Protein AF-A0A536MAF5-F1 (afdb_monomer)

Mean predicted aligned error: 7.67 Å

Structure (mmCIF, N/CA/C/O backbone):
data_AF-A0A536MAF5-F1
#
_entry.id   AF-A0A536MAF5-F1
#
loop_
_atom_site.group_PDB
_atom_site.id
_atom_site.type_symbol
_atom_site.label_atom_id
_atom_site.label_alt_id
_atom_site.label_comp_id
_atom_site.label_asym_id
_atom_site.label_entity_id
_atom_site.label_seq_id
_atom_site.pdbx_PDB_ins_code
_atom_site.Cartn_x
_atom_site.Cartn_y
_atom_site.Cartn_z
_atom_site.occupancy
_atom_site.B_iso_or_equiv
_atom_site.auth_seq_id
_atom_site.auth_comp_id
_atom_site.auth_asym_id
_atom_site.auth_atom_id
_atom_site.pdbx_PDB_model_num
ATOM 1 N N . MET A 1 1 ? -12.886 11.935 -52.624 1.00 46.62 1 MET A N 1
ATOM 2 C CA . MET A 1 1 ? -12.221 11.067 -51.623 1.00 46.62 1 MET A CA 1
ATOM 3 C C . MET A 1 1 ? -11.114 11.864 -50.938 1.00 46.62 1 MET A C 1
ATOM 5 O O . MET A 1 1 ? -10.171 12.249 -51.615 1.00 46.62 1 MET A O 1
ATOM 9 N N . LYS A 1 2 ? -11.243 12.185 -49.642 1.00 45.69 2 LYS A N 1
ATOM 10 C CA . LYS A 1 2 ? -10.196 12.884 -48.873 1.00 45.69 2 LYS A CA 1
ATOM 11 C C . LYS A 1 2 ? -9.230 11.837 -48.302 1.00 45.69 2 LYS A C 1
ATOM 13 O O . LYS A 1 2 ? -9.665 10.970 -47.553 1.00 45.69 2 LYS A O 1
ATOM 18 N N . AR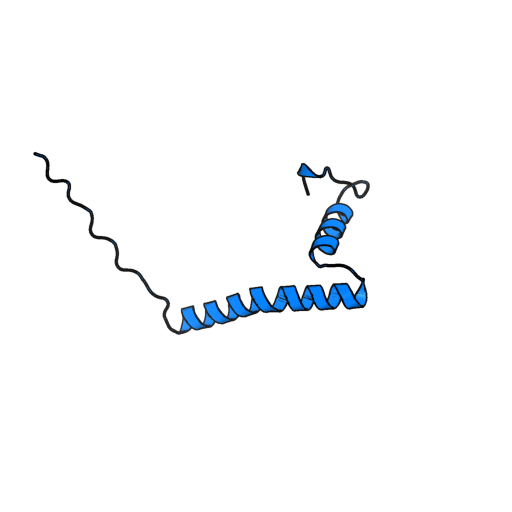G A 1 3 ? -7.948 11.885 -48.681 1.00 56.44 3 ARG A N 1
ATOM 19 C CA . ARG A 1 3 ? -6.892 11.064 -48.063 1.00 56.44 3 ARG A CA 1
ATOM 20 C C . ARG A 1 3 ? -6.663 11.578 -46.644 1.00 56.44 3 ARG A C 1
ATOM 22 O O . ARG A 1 3 ? -6.199 12.700 -46.465 1.00 56.44 3 ARG A O 1
ATOM 29 N N . GLN A 1 4 ? -7.005 10.766 -45.655 1.00 61.47 4 GLN A N 1
ATOM 30 C CA . GLN A 1 4 ? -6.654 11.023 -44.267 1.00 61.47 4 GLN A CA 1
ATOM 31 C C . GLN A 1 4 ? -5.189 10.624 -44.072 1.00 61.47 4 GLN A C 1
ATOM 33 O O . GLN A 1 4 ? -4.825 9.465 -44.259 1.00 61.47 4 GLN A O 1
ATOM 38 N N . VAL A 1 5 ? -4.334 11.603 -43.781 1.00 64.62 5 VAL A N 1
ATOM 39 C CA . VAL A 1 5 ? -2.927 11.365 -43.450 1.00 64.62 5 VAL A CA 1
ATOM 40 C C . VAL A 1 5 ? -2.890 10.854 -42.014 1.00 64.62 5 VAL A C 1
ATOM 42 O O . VAL A 1 5 ? -3.202 11.597 -41.086 1.00 64.62 5 VAL A O 1
ATOM 45 N N . ILE A 1 6 ? -2.564 9.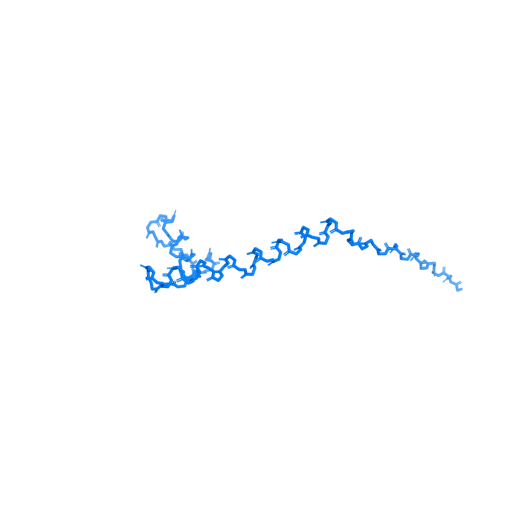574 -41.832 1.00 68.94 6 ILE A N 1
ATOM 46 C CA . ILE A 1 6 ? -2.322 9.002 -40.505 1.00 68.94 6 ILE A CA 1
ATOM 47 C C . ILE A 1 6 ? -0.993 9.592 -40.007 1.00 68.94 6 ILE A C 1
ATOM 49 O O . ILE A 1 6 ? 0.017 9.433 -40.698 1.00 68.94 6 ILE A O 1
ATOM 53 N N . PRO A 1 7 ? -0.957 10.300 -38.863 1.00 68.88 7 PRO A N 1
ATOM 54 C CA . PRO A 1 7 ? 0.295 10.817 -38.330 1.00 68.88 7 PRO A CA 1
ATOM 55 C C . PRO A 1 7 ? 1.219 9.645 -37.985 1.00 68.88 7 PRO A C 1
ATOM 57 O O . PRO A 1 7 ? 0.794 8.682 -37.346 1.00 68.88 7 PRO A O 1
ATOM 60 N N . ALA A 1 8 ? 2.479 9.718 -38.421 1.00 71.44 8 ALA A N 1
ATOM 61 C CA . ALA A 1 8 ? 3.479 8.705 -38.106 1.00 71.44 8 ALA A CA 1
ATOM 62 C C . ALA A 1 8 ? 3.599 8.558 -36.580 1.00 71.44 8 ALA A C 1
ATOM 64 O O . ALA A 1 8 ? 3.820 9.543 -35.869 1.00 71.44 8 ALA A O 1
ATOM 65 N N . ALA A 1 9 ? 3.415 7.336 -36.074 1.00 75.44 9 ALA A N 1
ATOM 66 C CA . ALA A 1 9 ? 3.544 7.044 -34.654 1.00 75.44 9 ALA A CA 1
ATOM 67 C C . ALA A 1 9 ? 4.956 7.420 -34.179 1.00 75.44 9 ALA A C 1
ATOM 69 O O . ALA A 1 9 ? 5.949 7.058 -34.814 1.00 75.44 9 ALA A O 1
ATOM 70 N N . LYS A 1 10 ? 5.054 8.166 -33.071 1.00 81.44 10 LYS A N 1
ATOM 71 C CA . LYS A 1 10 ? 6.352 8.493 -32.467 1.00 81.44 10 LYS A CA 1
ATOM 72 C C . LYS A 1 10 ? 7.087 7.192 -32.108 1.00 81.44 10 LYS A C 1
ATOM 74 O O . LYS A 1 10 ? 6.446 6.282 -31.579 1.00 81.44 10 LYS A O 1
ATOM 79 N N . PRO A 1 11 ? 8.405 7.098 -32.360 1.00 80.50 11 PRO A N 1
ATOM 80 C CA . PRO A 1 11 ? 9.170 5.908 -32.014 1.00 80.50 11 PRO A CA 1
ATOM 81 C C . PRO A 1 11 ? 9.128 5.667 -30.501 1.00 80.50 11 PRO A C 1
ATOM 83 O O . PRO A 1 11 ? 9.222 6.604 -29.705 1.00 80.50 11 PRO A O 1
ATOM 86 N N . VAL A 1 12 ? 8.978 4.400 -30.112 1.00 86.88 12 VAL A N 1
ATOM 87 C CA . VAL A 1 12 ? 8.954 3.981 -28.706 1.00 86.88 12 VAL A CA 1
ATOM 88 C C . VAL A 1 12 ? 10.335 4.211 -28.093 1.00 86.88 12 VAL A C 1
ATOM 90 O O . VAL A 1 12 ? 11.334 3.677 -28.575 1.00 86.88 12 VAL A O 1
ATOM 93 N N . ARG A 1 13 ? 10.393 5.004 -27.018 1.00 90.44 13 ARG A N 1
ATOM 94 C CA . ARG A 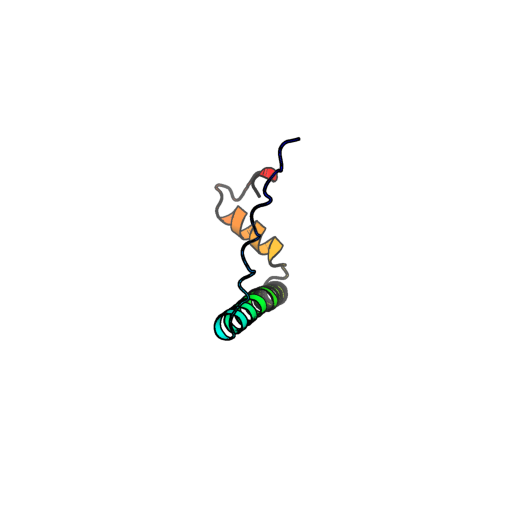1 13 ? 11.611 5.205 -26.225 1.00 90.44 13 ARG A CA 1
ATOM 95 C C . ARG A 1 13 ? 11.706 4.112 -25.168 1.00 90.44 13 ARG A C 1
ATOM 97 O O . ARG A 1 13 ? 11.026 4.177 -24.148 1.00 90.44 13 ARG A O 1
ATOM 104 N N . TRP A 1 14 ? 12.563 3.133 -25.418 1.00 93.75 14 TRP A N 1
ATOM 105 C CA . TRP A 1 14 ? 12.905 2.112 -24.433 1.00 93.75 14 TRP A CA 1
ATOM 106 C C . TRP A 1 14 ? 13.779 2.680 -23.316 1.00 93.75 14 TRP A C 1
ATOM 108 O O . TRP A 1 14 ? 14.484 3.674 -23.509 1.00 93.75 14 TRP A O 1
ATOM 118 N N . LEU A 1 15 ? 13.720 2.031 -22.154 1.00 95.88 15 LEU A N 1
ATOM 119 C CA . LEU A 1 15 ? 14.576 2.359 -21.021 1.00 95.88 15 LEU A CA 1
ATOM 120 C C . LEU A 1 15 ? 16.029 2.038 -21.375 1.00 95.88 15 LEU A C 1
ATOM 122 O O . LEU A 1 15 ? 16.327 0.972 -21.914 1.00 95.88 15 LEU A O 1
ATOM 126 N N . ASN A 1 16 ? 16.937 2.953 -21.055 1.00 96.44 16 ASN A N 1
ATOM 127 C CA . ASN A 1 16 ? 18.362 2.645 -21.078 1.00 96.44 16 ASN A CA 1
ATOM 128 C C . ASN A 1 16 ? 18.752 1.778 -19.862 1.00 96.44 16 ASN A C 1
ATOM 130 O O . ASN A 1 16 ? 17.958 1.575 -18.946 1.00 96.44 16 ASN A O 1
ATOM 134 N N . ASN A 1 17 ? 19.994 1.294 -19.818 1.00 97.75 17 ASN A N 1
ATOM 135 C CA . ASN A 1 17 ? 20.456 0.390 -18.756 1.00 97.75 17 ASN A CA 1
ATOM 136 C C . ASN A 1 17 ? 20.314 0.970 -17.338 1.00 97.75 17 ASN A C 1
ATOM 138 O O . ASN A 1 17 ? 19.990 0.238 -16.404 1.00 97.75 17 ASN A O 1
ATOM 142 N N . HIS A 1 18 ? 20.539 2.276 -17.169 1.00 98.06 18 HIS A N 1
ATOM 143 C CA . HIS A 1 18 ? 20.387 2.938 -15.875 1.00 98.06 18 HIS A CA 1
ATOM 144 C C . HIS A 1 18 ? 18.910 3.022 -15.472 1.00 98.06 18 HIS A C 1
ATOM 146 O O . HIS A 1 18 ? 18.554 2.677 -14.349 1.00 98.06 18 HIS A O 1
ATOM 152 N N . GLU A 1 19 ? 18.041 3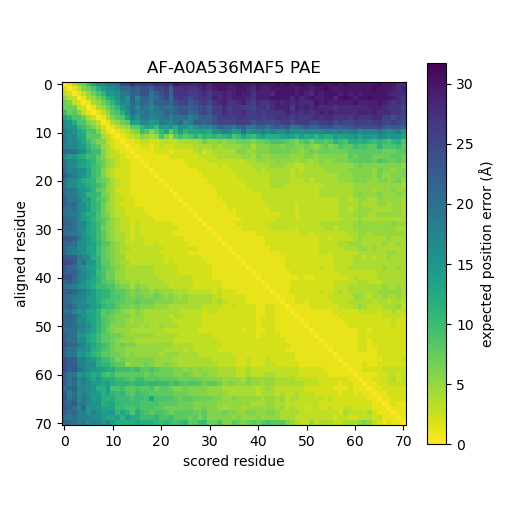.424 -16.401 1.00 97.94 19 GLU A N 1
ATOM 153 C CA . GLU A 1 19 ? 16.593 3.470 -16.177 1.00 97.94 19 GLU A CA 1
ATOM 154 C C . GLU A 1 19 ? 16.013 2.077 -15.894 1.00 97.94 19 GLU A C 1
ATOM 156 O O . GLU A 1 19 ? 15.182 1.928 -15.004 1.00 97.94 19 GLU A O 1
ATOM 161 N N . TRP A 1 20 ? 16.487 1.048 -16.599 1.00 97.62 20 TRP A N 1
ATOM 162 C CA . TRP A 1 20 ? 16.096 -0.339 -16.364 1.00 97.62 20 TRP A CA 1
ATOM 163 C C . TRP A 1 20 ? 16.527 -0.826 -14.979 1.00 97.62 20 TRP A C 1
ATOM 165 O O . TRP A 1 20 ? 15.725 -1.396 -14.245 1.00 97.62 20 TRP A O 1
ATOM 175 N N . SER A 1 21 ? 17.772 -0.551 -14.584 1.00 98.12 21 SER A N 1
ATOM 176 C CA . SER A 1 21 ? 18.265 -0.883 -13.245 1.00 98.12 21 SER A CA 1
ATOM 177 C C . SER A 1 21 ? 17.452 -0.180 -12.153 1.00 98.12 21 SER A C 1
ATOM 179 O O . SER A 1 21 ? 17.013 -0.821 -11.199 1.00 98.12 21 SER A O 1
ATOM 181 N N . ALA A 1 22 ? 17.182 1.119 -12.301 1.00 98.25 22 ALA A N 1
ATOM 182 C CA . ALA A 1 22 ? 16.354 1.866 -11.355 1.00 98.25 22 ALA A CA 1
ATOM 183 C C . ALA A 1 22 ? 14.928 1.296 -11.272 1.00 98.25 22 ALA A C 1
ATOM 185 O O . ALA A 1 22 ? 14.389 1.125 -10.178 1.00 98.25 22 ALA A O 1
ATOM 186 N N . TRP A 1 23 ? 14.345 0.942 -12.419 1.00 97.56 23 TRP A N 1
ATOM 187 C CA . TRP A 1 23 ? 13.038 0.300 -12.492 1.00 97.56 23 TRP A CA 1
ATOM 188 C C . TRP A 1 23 ? 13.007 -1.034 -11.737 1.00 97.56 23 TRP A C 1
ATOM 190 O O . TRP A 1 23 ? 12.102 -1.260 -10.936 1.00 97.56 23 TRP A O 1
ATOM 200 N N . LEU A 1 24 ? 14.017 -1.890 -11.916 1.00 98.25 24 LEU A N 1
ATOM 201 C CA . LEU A 1 24 ? 14.103 -3.165 -11.202 1.00 98.25 24 LEU A CA 1
ATOM 202 C C . LEU A 1 24 ? 14.205 -2.983 -9.683 1.00 98.25 24 LEU A C 1
ATOM 204 O O . LEU A 1 24 ? 13.508 -3.678 -8.948 1.00 98.25 24 LEU A O 1
ATOM 208 N N . HIS A 1 25 ? 15.019 -2.040 -9.200 1.00 98.25 25 HIS A N 1
ATOM 209 C CA . HIS A 1 25 ? 15.130 -1.769 -7.761 1.00 98.25 25 HIS A CA 1
ATOM 210 C C . HIS A 1 25 ? 13.821 -1.238 -7.168 1.00 98.25 25 HIS A C 1
ATOM 212 O O . HIS A 1 25 ? 13.425 -1.633 -6.068 1.00 98.25 25 HIS A O 1
ATOM 218 N N . LEU A 1 26 ? 13.119 -0.378 -7.907 1.00 98.31 26 LEU A N 1
ATOM 219 C CA . LEU A 1 26 ? 11.812 0.122 -7.496 1.00 98.31 26 LEU A CA 1
ATOM 220 C C . LEU A 1 26 ? 10.783 -1.014 -7.414 1.00 98.31 26 LEU A C 1
ATOM 222 O O . LEU A 1 26 ? 10.085 -1.146 -6.410 1.00 98.31 26 LEU A O 1
ATOM 226 N N . MET A 1 27 ? 10.739 -1.883 -8.426 1.00 98.38 27 MET A N 1
ATOM 227 C CA . MET A 1 27 ? 9.849 -3.047 -8.441 1.00 98.38 27 MET A CA 1
ATOM 228 C C . MET A 1 27 ? 10.175 -4.046 -7.329 1.00 98.38 2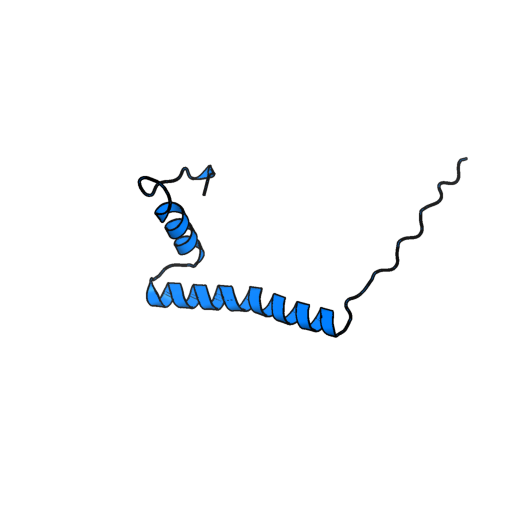7 MET A C 1
ATOM 230 O O . MET A 1 27 ? 9.264 -4.551 -6.673 1.00 98.38 27 MET A O 1
ATOM 234 N N . ALA A 1 28 ? 11.460 -4.294 -7.068 1.00 98.19 28 ALA A N 1
ATOM 235 C CA . ALA A 1 28 ? 11.892 -5.130 -5.954 1.00 98.19 28 ALA A CA 1
ATOM 236 C C . ALA A 1 28 ? 11.412 -4.548 -4.619 1.00 98.19 28 ALA A C 1
ATOM 238 O O . ALA A 1 28 ? 10.875 -5.275 -3.790 1.00 98.19 28 ALA A O 1
ATOM 239 N N . THR A 1 29 ? 11.515 -3.229 -4.443 1.00 98.25 29 THR A N 1
ATOM 240 C CA . THR A 1 29 ? 11.029 -2.545 -3.238 1.00 98.25 29 THR A CA 1
ATOM 241 C C . THR A 1 29 ? 9.521 -2.726 -3.076 1.00 98.25 29 THR A C 1
ATOM 243 O O . THR A 1 29 ? 9.077 -3.172 -2.022 1.00 98.25 29 THR A O 1
ATOM 246 N N . PHE A 1 30 ? 8.729 -2.472 -4.122 1.00 97.44 30 PHE A N 1
ATOM 247 C CA . PHE A 1 30 ? 7.271 -2.639 -4.068 1.00 97.44 30 PHE A CA 1
ATOM 248 C C . PHE A 1 30 ? 6.804 -4.085 -3.897 1.00 97.44 30 PHE A C 1
ATOM 250 O O . PHE A 1 30 ? 5.676 -4.305 -3.472 1.00 97.44 30 PHE A O 1
ATOM 257 N N . THR A 1 31 ? 7.655 -5.063 -4.195 1.00 96.88 31 THR A N 1
ATOM 258 C CA . THR A 1 31 ? 7.322 -6.483 -4.029 1.00 96.88 31 THR A CA 1
ATOM 259 C C . THR A 1 31 ? 7.735 -6.997 -2.652 1.00 96.88 31 THR A C 1
ATOM 261 O O . THR A 1 31 ? 6.970 -7.683 -1.982 1.00 96.88 31 THR A O 1
ATOM 264 N N . LEU A 1 32 ? 8.954 -6.669 -2.219 1.00 97.69 32 LEU A N 1
ATOM 265 C CA . LEU A 1 32 ? 9.562 -7.252 -1.024 1.00 97.69 32 LEU A CA 1
ATOM 266 C C . LEU A 1 32 ? 9.185 -6.499 0.252 1.00 97.69 32 LEU A C 1
ATOM 268 O O . LEU A 1 32 ? 8.997 -7.127 1.293 1.00 97.69 32 LEU A O 1
ATOM 272 N N . LEU A 1 33 ? 9.059 -5.170 0.189 1.00 97.19 33 LEU A N 1
ATOM 273 C CA . LEU A 1 33 ? 8.769 -4.364 1.373 1.00 97.19 33 LEU A CA 1
ATOM 274 C C . LEU A 1 33 ? 7.384 -4.670 1.971 1.00 97.19 33 LEU A C 1
ATOM 276 O O . LEU A 1 33 ? 7.331 -4.881 3.182 1.00 97.19 33 LEU A O 1
ATOM 280 N N . PRO A 1 34 ? 6.282 -4.759 1.194 1.00 95.94 34 PRO A N 1
ATOM 281 C CA . PRO A 1 34 ? 4.980 -5.098 1.769 1.00 95.94 34 PRO A CA 1
ATOM 282 C C . PRO A 1 34 ? 4.987 -6.466 2.454 1.00 95.94 34 PRO A C 1
ATOM 284 O O . PRO A 1 34 ? 4.534 -6.570 3.587 1.00 95.94 34 PRO A O 1
ATOM 287 N N . ALA A 1 35 ? 5.602 -7.478 1.831 1.00 95.56 35 ALA A N 1
ATOM 288 C CA . ALA A 1 35 ? 5.710 -8.816 2.411 1.00 95.56 35 ALA A CA 1
ATOM 289 C C . ALA A 1 35 ? 6.512 -8.825 3.725 1.00 95.56 35 ALA A C 1
ATOM 291 O O . ALA A 1 35 ? 6.154 -9.522 4.676 1.00 95.56 35 ALA A O 1
ATOM 292 N N . ALA A 1 36 ? 7.587 -8.034 3.803 1.00 96.81 36 ALA A N 1
ATOM 293 C CA . ALA A 1 36 ? 8.353 -7.880 5.034 1.00 96.81 36 ALA A CA 1
ATOM 294 C C . ALA A 1 36 ? 7.502 -7.253 6.152 1.00 96.81 36 ALA A C 1
ATOM 296 O O . ALA A 1 36 ? 7.488 -7.793 7.261 1.00 96.81 36 ALA A O 1
ATOM 297 N N . ILE A 1 37 ? 6.763 -6.179 5.845 1.00 97.19 37 ILE A N 1
ATOM 298 C CA . ILE A 1 37 ? 5.857 -5.498 6.784 1.00 97.19 37 ILE A CA 1
ATOM 299 C C . ILE A 1 37 ? 4.748 -6.442 7.257 1.00 97.19 37 ILE A C 1
ATOM 301 O O . ILE A 1 37 ? 4.554 -6.569 8.463 1.00 97.19 37 ILE A O 1
ATOM 305 N N . ASP A 1 38 ? 4.073 -7.144 6.343 1.00 96.31 38 ASP A N 1
ATOM 306 C CA . ASP A 1 38 ? 3.035 -8.128 6.682 1.00 96.31 38 ASP A CA 1
ATOM 307 C C . ASP A 1 38 ? 3.581 -9.188 7.638 1.00 96.31 38 ASP A C 1
ATOM 309 O O . ASP A 1 38 ? 3.006 -9.449 8.691 1.00 96.31 38 ASP A O 1
ATOM 313 N N . SER A 1 39 ? 4.749 -9.753 7.317 1.00 96.75 39 SER A N 1
ATOM 314 C CA . SER A 1 39 ? 5.372 -10.767 8.166 1.00 96.75 39 SER A CA 1
ATOM 315 C C . SER A 1 39 ? 5.694 -10.236 9.567 1.00 96.75 39 SER A C 1
ATOM 317 O O . SER A 1 39 ? 5.626 -10.984 10.540 1.00 96.75 39 SER A O 1
ATOM 319 N N . GLN A 1 40 ? 6.089 -8.966 9.675 1.00 97.19 40 GLN A N 1
ATOM 320 C CA . GLN A 1 40 ? 6.412 -8.343 10.950 1.00 97.19 40 GLN A CA 1
ATOM 321 C C . GLN A 1 40 ? 5.147 -8.101 11.773 1.00 97.19 40 GLN A C 1
ATOM 323 O O . GLN A 1 40 ? 5.111 -8.493 12.937 1.00 97.19 40 GLN A O 1
ATOM 328 N N . LEU A 1 41 ? 4.119 -7.503 11.171 1.00 97.81 41 LEU A N 1
ATOM 329 C CA . LEU A 1 41 ? 2.854 -7.217 11.844 1.00 97.81 41 LEU A CA 1
ATOM 330 C C . LEU A 1 41 ? 2.160 -8.495 12.315 1.00 97.81 41 LEU A C 1
ATOM 332 O O . LEU A 1 41 ? 1.677 -8.536 13.444 1.00 97.81 41 LEU A O 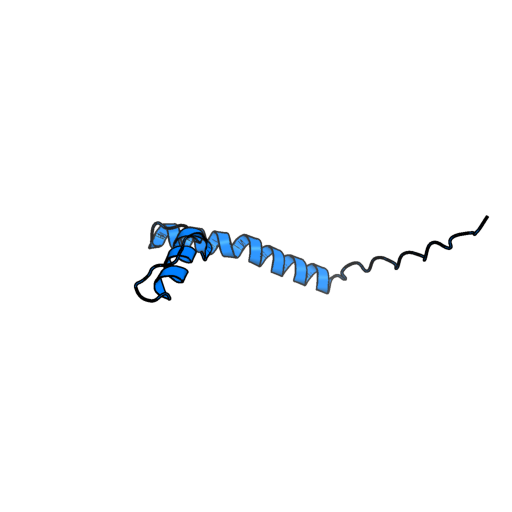1
ATOM 336 N N . GLU A 1 42 ? 2.196 -9.561 11.517 1.00 97.06 42 GLU A N 1
ATOM 337 C CA . GLU A 1 42 ? 1.638 -10.850 11.922 1.00 97.06 42 GLU A CA 1
ATOM 338 C C . GLU A 1 42 ? 2.366 -11.407 13.154 1.00 97.06 42 GLU A C 1
ATOM 340 O O . GLU A 1 42 ? 1.737 -11.817 14.126 1.00 97.06 42 GLU A O 1
ATOM 345 N N . ARG A 1 43 ? 3.705 -11.362 13.166 1.00 97.81 43 ARG A N 1
ATOM 346 C CA . ARG A 1 43 ? 4.502 -11.868 14.296 1.00 97.81 43 ARG A CA 1
ATOM 347 C C . ARG A 1 43 ? 4.348 -11.041 15.571 1.00 97.81 43 ARG A C 1
ATOM 349 O O . ARG A 1 43 ? 4.365 -11.609 16.658 1.00 97.81 43 ARG A O 1
ATOM 356 N N . GLU A 1 44 ? 4.288 -9.718 15.452 1.00 98.00 44 GLU A N 1
ATOM 357 C CA . GLU A 1 44 ? 4.346 -8.804 16.602 1.00 98.00 44 GLU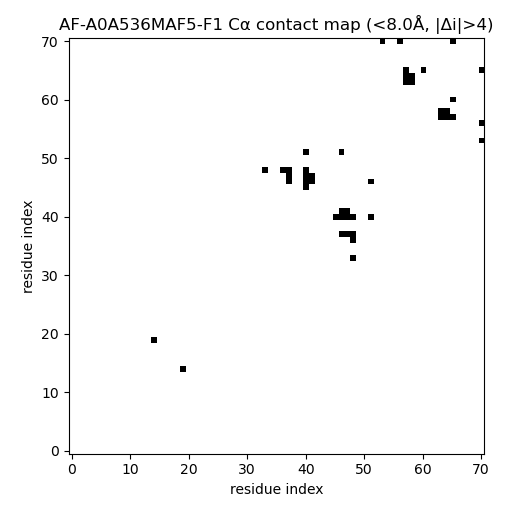 A CA 1
ATOM 358 C C . GLU A 1 44 ? 2.962 -8.408 17.125 1.00 98.00 44 GLU A C 1
ATOM 360 O O . GLU A 1 44 ? 2.814 -8.125 18.314 1.00 98.00 44 GLU A O 1
ATOM 365 N N . ALA A 1 45 ? 1.953 -8.387 16.255 1.00 96.50 45 ALA A N 1
ATOM 366 C CA . ALA A 1 45 ? 0.618 -7.889 16.567 1.00 96.50 45 ALA A CA 1
ATOM 367 C C . ALA A 1 45 ? -0.518 -8.834 16.141 1.00 96.50 45 ALA A C 1
ATOM 369 O O . ALA A 1 45 ? -1.662 -8.564 16.506 1.00 96.50 45 ALA A O 1
ATOM 370 N N . GLY A 1 46 ? -0.235 -9.920 15.407 1.00 97.25 46 GLY A N 1
ATOM 371 C CA . GLY A 1 46 ? -1.262 -10.826 14.877 1.00 97.25 46 GLY A CA 1
ATOM 372 C C . GLY A 1 46 ? -2.220 -10.128 13.912 1.00 97.25 46 GLY A C 1
ATOM 373 O O . GLY A 1 46 ? -3.424 -10.366 13.972 1.00 97.25 46 GLY A O 1
ATOM 374 N N . MET A 1 47 ? -1.704 -9.183 13.119 1.00 96.50 47 MET A N 1
ATOM 375 C CA . MET A 1 47 ? -2.485 -8.383 12.177 1.00 96.50 47 MET A CA 1
ATOM 376 C C . MET A 1 47 ? -1.828 -8.374 10.801 1.00 96.50 47 MET A C 1
ATOM 378 O O . MET A 1 47 ? -0.608 -8.262 10.680 1.00 96.50 47 MET A O 1
ATOM 382 N N . SER A 1 48 ? -2.656 -8.343 9.763 1.00 95.50 48 SER A N 1
ATOM 383 C CA . SER A 1 48 ? -2.224 -7.993 8.411 1.00 95.50 48 SER A CA 1
ATOM 384 C C . SER A 1 48 ? -1.900 -6.499 8.285 1.00 95.50 48 SER A C 1
ATOM 386 O O . SER A 1 48 ? -2.412 -5.650 9.024 1.00 95.50 48 SER A O 1
ATOM 388 N N . HIS A 1 49 ? -1.101 -6.134 7.278 1.00 94.56 49 HIS A N 1
ATOM 389 C CA . HIS A 1 49 ? -0.830 -4.731 6.962 1.00 94.56 49 HIS A CA 1
ATOM 390 C C . HIS A 1 49 ? -2.100 -3.957 6.575 1.00 94.56 49 HIS A C 1
ATOM 392 O O . HIS A 1 49 ? -2.216 -2.772 6.892 1.00 94.56 49 HIS A O 1
ATOM 398 N N . PHE A 1 50 ? -3.085 -4.621 5.961 1.00 93.94 50 PHE A N 1
ATOM 399 C CA . PHE A 1 50 ? -4.387 -4.016 5.670 1.00 93.94 50 PHE A CA 1
ATOM 400 C C . PHE A 1 50 ? -5.149 -3.643 6.950 1.00 93.94 50 PHE A C 1
ATOM 402 O O . PHE A 1 50 ? -5.583 -2.499 7.095 1.00 93.94 50 PHE A O 1
ATOM 409 N N . GLU A 1 51 ? -5.273 -4.570 7.904 1.00 95.44 51 GLU A N 1
ATOM 410 C CA . GLU A 1 51 ? -5.946 -4.315 9.187 1.00 95.44 51 GLU A CA 1
ATOM 411 C C . GLU A 1 51 ? -5.235 -3.220 9.982 1.00 95.44 51 GLU A C 1
ATOM 413 O O . GLU A 1 51 ? -5.884 -2.325 10.532 1.00 95.44 51 GLU A O 1
ATOM 418 N N . PHE A 1 52 ? -3.898 -3.229 9.971 1.00 95.94 52 PHE A N 1
ATOM 419 C CA . PHE A 1 52 ? -3.113 -2.138 10.535 1.00 95.94 52 PHE A CA 1
ATOM 420 C C . PHE A 1 52 ? -3.445 -0.795 9.869 1.00 95.94 52 PHE A C 1
ATOM 422 O O . PHE A 1 52 ? -3.634 0.202 10.566 1.00 95.94 52 PHE A O 1
ATOM 429 N N . GLY A 1 53 ? -3.574 -0.758 8.539 1.00 95.00 53 GLY A N 1
ATOM 430 C CA . GLY A 1 53 ? -3.982 0.435 7.794 1.00 95.00 53 GLY A CA 1
ATOM 431 C C . GLY A 1 53 ? -5.341 0.980 8.243 1.00 95.00 53 GLY A C 1
ATOM 432 O O . GLY A 1 53 ? -5.467 2.179 8.507 1.00 95.00 53 GLY A O 1
ATOM 433 N N . VAL A 1 54 ? -6.330 0.1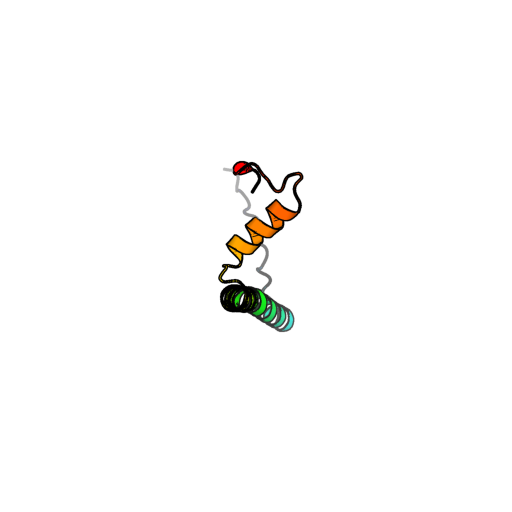01 8.426 1.00 95.56 54 VAL A N 1
ATOM 434 C CA . VAL A 1 54 ? -7.659 0.463 8.948 1.00 95.56 54 VAL A CA 1
ATOM 435 C C . VAL A 1 54 ? -7.557 1.034 10.364 1.00 95.56 54 VAL A C 1
ATOM 437 O O . VAL A 1 54 ? -8.099 2.105 10.648 1.00 95.56 54 VAL A O 1
ATOM 440 N N . MET A 1 55 ? -6.817 0.371 11.253 1.00 96.12 55 MET A N 1
ATOM 441 C CA . MET A 1 55 ? -6.617 0.834 12.630 1.00 96.12 55 MET A CA 1
ATOM 442 C C . MET A 1 55 ? -5.893 2.183 12.681 1.00 96.12 55 MET A C 1
ATOM 444 O O . MET A 1 55 ? -6.281 3.069 13.448 1.00 96.12 55 MET A O 1
ATOM 448 N N . ALA A 1 56 ? -4.883 2.376 11.833 1.00 95.81 56 ALA A N 1
ATOM 449 C CA . ALA A 1 56 ? -4.159 3.632 11.707 1.00 95.81 56 ALA A CA 1
ATOM 450 C C . ALA A 1 56 ? -5.079 4.764 11.221 1.00 95.81 56 ALA A C 1
ATOM 452 O O . ALA A 1 56 ? -5.049 5.854 11.799 1.00 95.81 56 ALA A O 1
ATOM 453 N N . ALA A 1 57 ? -5.925 4.511 10.218 1.00 95.62 57 ALA A N 1
ATOM 454 C CA . ALA A 1 57 ? -6.910 5.476 9.730 1.00 95.62 57 ALA A CA 1
ATOM 455 C C . ALA A 1 57 ? -7.907 5.870 10.831 1.00 95.62 57 ALA A C 1
ATOM 457 O O . ALA A 1 57 ? -8.077 7.058 11.112 1.00 95.62 57 ALA A O 1
ATOM 458 N N . LEU A 1 58 ? -8.494 4.886 11.521 1.00 97.31 58 LEU A N 1
ATOM 459 C CA . LEU A 1 58 ? -9.438 5.117 12.617 1.00 97.31 58 LEU A CA 1
ATOM 460 C C . LEU A 1 58 ? -8.793 5.864 13.788 1.00 97.31 58 LEU A C 1
ATOM 462 O O . LEU A 1 58 ? -9.411 6.767 14.344 1.00 97.31 58 LEU A O 1
ATOM 466 N N . SER A 1 59 ? -7.544 5.544 14.147 1.00 96.75 59 SER A N 1
ATOM 467 C CA . SER A 1 59 ? -6.838 6.170 15.278 1.00 96.75 59 SER A CA 1
ATOM 468 C C . SER A 1 59 ? -6.698 7.692 15.158 1.00 96.75 59 SER A C 1
ATOM 470 O O . SER A 1 59 ? -6.601 8.379 16.175 1.00 96.75 59 SER A O 1
ATOM 472 N N . ARG A 1 60 ? -6.721 8.216 13.926 1.00 95.38 60 ARG A N 1
ATOM 473 C CA . ARG A 1 60 ? -6.602 9.647 13.620 1.00 95.38 60 ARG A CA 1
ATOM 474 C C . ARG A 1 60 ? -7.944 10.380 13.604 1.00 95.38 60 ARG A C 1
ATOM 476 O O . ARG A 1 60 ? -7.951 11.605 13.531 1.00 95.38 60 ARG A O 1
ATOM 483 N N . GLN A 1 61 ? -9.063 9.661 13.668 1.00 97.75 61 GLN A N 1
ATOM 484 C CA . GLN A 1 61 ? -10.396 10.255 13.634 1.00 97.75 61 GLN A CA 1
ATOM 485 C C . GLN A 1 61 ? -10.906 10.604 15.040 1.00 97.75 61 GLN A C 1
ATOM 487 O O . GLN A 1 61 ? -10.694 9.835 15.988 1.00 97.75 61 GLN A O 1
ATOM 492 N N . PRO A 1 62 ? -11.652 11.714 15.198 1.00 94.25 62 PRO A N 1
ATOM 493 C CA . PRO A 1 62 ? -12.386 11.998 16.426 1.00 94.25 62 PRO A CA 1
ATOM 494 C C . PRO A 1 62 ? -13.286 10.817 16.815 1.00 94.25 62 PRO A C 1
ATOM 496 O O . PRO A 1 62 ? -14.056 10.304 16.007 1.00 94.25 62 PRO A O 1
ATOM 499 N N . GLY A 1 63 ? -13.169 10.343 18.057 1.00 95.56 63 GLY A N 1
ATOM 500 C CA . GLY A 1 63 ? -13.935 9.186 18.536 1.00 95.56 63 GLY A CA 1
ATOM 501 C C . GLY A 1 63 ? -13.526 7.833 17.934 1.00 95.56 63 GLY A C 1
ATOM 502 O O . GLY A 1 63 ? -14.225 6.850 18.168 1.00 95.56 63 GLY A O 1
ATOM 503 N N . ARG A 1 64 ? -12.405 7.766 17.197 1.00 96.00 64 ARG A N 1
ATOM 504 C CA . ARG A 1 64 ? -11.841 6.547 16.586 1.00 96.00 64 ARG A CA 1
ATOM 505 C C . ARG A 1 64 ? -12.806 5.811 15.656 1.00 96.00 64 ARG A C 1
ATOM 507 O O . ARG A 1 64 ? -12.884 4.583 15.656 1.00 96.00 64 ARG A O 1
ATOM 514 N N . ARG A 1 65 ? -13.592 6.576 14.901 1.00 95.38 65 ARG A N 1
ATOM 515 C CA . ARG A 1 65 ? -14.664 6.075 14.038 1.00 95.38 65 ARG A CA 1
ATOM 516 C C . ARG A 1 65 ? -14.633 6.775 12.688 1.00 95.38 65 ARG A C 1
ATOM 518 O O . ARG A 1 65 ? -14.337 7.961 12.613 1.00 95.38 65 ARG A O 1
ATOM 525 N N . LEU A 1 66 ? -14.985 6.031 11.648 1.00 96.25 66 LEU A N 1
ATOM 526 C CA . LEU A 1 66 ? -15.090 6.499 10.270 1.00 96.25 66 LEU A CA 1
ATOM 527 C C . LEU A 1 66 ? -16.294 5.809 9.620 1.00 96.25 66 LEU A C 1
ATOM 529 O O . LEU A 1 66 ? -16.626 4.680 9.994 1.00 96.25 66 LEU A O 1
ATOM 533 N N . GLN A 1 67 ? -16.977 6.473 8.684 1.00 95.75 67 GLN A N 1
ATOM 534 C CA . GLN A 1 67 ? -17.971 5.762 7.879 1.00 95.75 67 GLN A CA 1
ATOM 535 C C . GLN A 1 67 ? -17.242 4.818 6.928 1.00 95.75 67 GLN A C 1
ATOM 537 O O . GLN A 1 67 ? -16.218 5.182 6.365 1.00 95.75 67 GLN A O 1
ATOM 542 N N . LEU A 1 68 ? -17.791 3.625 6.699 1.00 93.62 68 LEU A N 1
ATOM 543 C CA . LEU A 1 68 ? -17.134 2.611 5.868 1.00 93.62 68 LEU A CA 1
ATOM 544 C C . LEU A 1 68 ? -16.830 3.094 4.438 1.00 93.62 68 LEU A C 1
ATOM 546 O O . LEU A 1 68 ? -15.860 2.657 3.843 1.00 93.62 68 LEU A O 1
ATOM 550 N N . LYS A 1 69 ? -17.642 4.007 3.896 1.00 95.19 69 LYS A N 1
ATOM 551 C CA . LYS A 1 69 ? -17.435 4.598 2.563 1.00 95.19 69 LYS A CA 1
ATOM 552 C C . LYS A 1 69 ? -16.218 5.532 2.475 1.00 95.19 69 LYS A C 1
ATOM 554 O O . LYS A 1 69 ? -15.789 5.843 1.373 1.00 95.19 69 LYS A O 1
ATOM 559 N N . ASP A 1 70 ? -15.756 6.034 3.619 1.00 91.00 70 ASP A N 1
ATOM 560 C CA . ASP A 1 70 ? -14.646 6.982 3.725 1.00 91.00 70 ASP A CA 1
ATOM 561 C C . ASP A 1 70 ? -13.340 6.265 4.122 1.00 91.00 70 ASP A C 1
ATOM 563 O O . ASP A 1 70 ? -12.318 6.930 4.302 1.00 91.00 70 ASP A O 1
ATOM 567 N N . LEU A 1 71 ? -13.397 4.934 4.302 1.00 85.50 71 LEU A N 1
ATOM 568 C CA . LEU A 1 71 ? -12.271 4.066 4.644 1.00 85.50 71 LEU A CA 1
ATOM 569 C C . LEU A 1 71 ? -11.440 3.695 3.411 1.00 85.50 71 LEU A C 1
ATOM 571 O O . LEU A 1 71 ? -12.046 3.377 2.363 1.00 85.50 71 LEU A O 1
#

Nearest PDB structures (foldseek):
  3zpl-assembly1_B  TM=9.086E-01  e=3.269E-03  Streptomyces coelicolor
  3zpl-assembly2_E  TM=8.686E-01  e=3.269E-03  Streptomyces coelicolor

Sequence (71 aa):
MKRQVIPAAKPVRWLNNHEWSAWLHLMATFTLLPAAIDSQLEREAGMSHFEFGVMAALSRQPGRRLQLKDL

Radius of gyration: 23.16 Å; Cα contacts (8 Å, |Δi|>4): 23; chains: 1; bounding box: 38×25×70 Å

Foldseek 3Di:
DDDDDDPDDDDDDDDDPVRVVVVVVVVCCVVVVQVVVQVVCCVPPVDGPVVVVLQVVLVPDDVSDDDPVVD

Solvent-accessible surface area (backbone atoms only — not comparable to full-atom values): 4484 Å² total; per-residue (Å²): 137,85,85,80,81,77,77,80,77,77,82,84,83,73,75,52,75,67,54,45,52,54,49,51,55,52,52,48,45,71,58,49,49,57,55,51,50,28,56,48,34,37,74,77,69,72,34,49,56,67,58,49,49,53,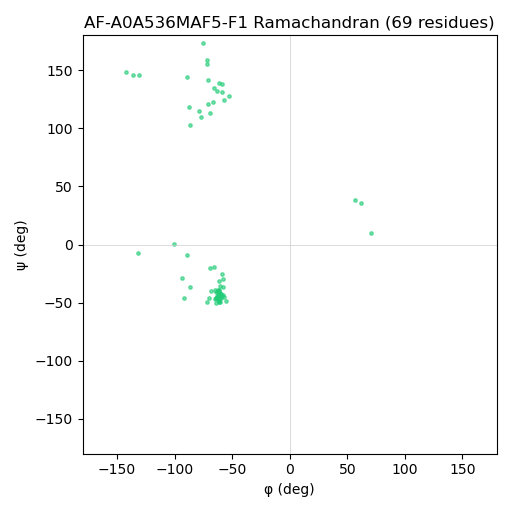53,56,57,24,68,74,32,80,91,54,51,74,60,77,91,80,106

pLDDT: mean 91.34, std 12.15, range [45.69, 98.38]

Secondary structure (DSSP, 8-state):
-----PPPPPPP-PPPHHHHHHHHHHHHHHHHHHHHHHHHHHHHHS--HHHHHHHHHHHTSGGG---GGG-